Protein AF-A0ABD1XQ92-F1 (afdb_monomer_lite)

Foldseek 3Di:
DDPPDPPVVVVVVVVVVVVVVVVVVVVPPPPDDPDPVCPCVPVNVCPVVVVVVVLVVVCVVPVCSVVVVVVQQVVCCVPPHRPSQQVDQADPVGHGPVCVDDRDDDPDDD

Radius of gyration: 27.32 Å; chains: 1; bounding box: 78×40×50 Å

pLDDT: mean 81.76, std 16.27, range [34.78, 98.44]

InterPro domains:
  IPR000823 Plant peroxidase [PR00461] (44-63)
  IPR000823 Plant peroxidase [PR00461] (68-88)
  IPR000823 Plant peroxidase [PTHR31235] (22-101)
  IPR002016 Haem peroxidase [PF00141] (51-99)
  IPR002016 Haem peroxidase [PS50873] (38-100)
  IPR010255 Haem peroxidase superfamily [SSF48113] (37-100)

Structure (mmCIF, N/CA/C/O backbone):
data_AF-A0ABD1XQ92-F1
#
_entry.id   AF-A0ABD1XQ92-F1
#
loop_
_atom_site.group_PDB
_atom_site.id
_atom_site.type_symbol
_atom_site.label_atom_id
_atom_site.label_alt_id
_atom_site.label_comp_id
_atom_site.label_asym_id
_atom_site.label_entity_id
_atom_site.label_seq_id
_atom_site.pdbx_PDB_ins_code
_atom_site.Cartn_x
_atom_site.Cartn_y
_atom_site.Cartn_z
_atom_site.occupancy
_atom_site.B_iso_or_equiv
_atom_site.auth_seq_id
_atom_site.auth_comp_id
_atom_site.auth_asym_id
_atom_site.auth_atom_id
_atom_site.pdbx_PDB_model_num
ATOM 1 N N . MET A 1 1 ? 54.064 -23.856 14.413 1.00 36.94 1 MET A N 1
ATOM 2 C CA . MET A 1 1 ? 54.824 -22.588 14.359 1.00 36.94 1 MET A CA 1
ATOM 3 C C . MET A 1 1 ? 53.997 -21.518 15.055 1.00 36.94 1 MET A C 1
ATOM 5 O O . MET A 1 1 ? 53.014 -21.066 14.488 1.00 36.94 1 MET A O 1
ATOM 9 N N . ALA A 1 2 ? 54.319 -21.190 16.307 1.00 49.50 2 ALA A N 1
ATOM 10 C CA . ALA A 1 2 ? 53.710 -20.057 16.999 1.00 49.50 2 ALA A CA 1
ATOM 11 C C . ALA A 1 2 ? 54.494 -18.801 16.597 1.00 49.50 2 ALA A C 1
ATOM 13 O O . ALA A 1 2 ? 55.696 -18.725 16.845 1.00 49.50 2 ALA A O 1
ATOM 14 N N . LEU A 1 3 ? 53.849 -17.849 15.922 1.00 55.75 3 LEU A N 1
ATOM 15 C CA . LEU A 1 3 ? 54.443 -16.540 15.654 1.00 55.75 3 LEU A CA 1
ATOM 16 C C . LEU A 1 3 ? 54.512 -15.775 16.980 1.00 55.75 3 LEU A C 1
ATOM 18 O O . LEU A 1 3 ? 53.556 -15.118 17.387 1.00 55.75 3 LEU A O 1
ATOM 22 N N . SER A 1 4 ? 55.642 -15.899 17.675 1.00 61.34 4 SER A N 1
ATOM 23 C CA . SER A 1 4 ? 55.985 -15.107 18.857 1.00 61.34 4 SER A CA 1
ATOM 24 C C . SER A 1 4 ? 56.218 -13.654 18.440 1.00 61.34 4 SER A C 1
ATOM 26 O O . SER A 1 4 ? 57.351 -13.216 18.255 1.00 61.34 4 SER A O 1
ATOM 28 N N . LEU A 1 5 ? 55.138 -12.905 18.229 1.00 59.22 5 LEU A N 1
ATOM 29 C CA . LEU A 1 5 ? 55.213 -11.479 17.931 1.00 59.22 5 LEU A CA 1
ATOM 30 C C . LEU A 1 5 ? 55.734 -10.728 19.170 1.00 59.22 5 LEU A C 1
ATOM 32 O O . LEU A 1 5 ? 55.262 -10.980 20.284 1.00 59.22 5 LEU A O 1
ATOM 36 N N . PRO A 1 6 ? 56.703 -9.805 19.019 1.00 68.75 6 PRO A N 1
ATOM 37 C CA . PRO A 1 6 ? 57.229 -9.054 20.149 1.00 68.75 6 PRO A CA 1
ATOM 38 C C . PRO A 1 6 ? 56.103 -8.236 20.792 1.00 68.75 6 PRO A C 1
ATOM 40 O O . PRO A 1 6 ? 55.235 -7.695 20.104 1.00 68.75 6 PRO A O 1
ATOM 43 N N . ARG A 1 7 ? 56.125 -8.112 22.128 1.00 66.56 7 ARG A N 1
ATOM 44 C CA . ARG A 1 7 ? 55.097 -7.403 22.924 1.00 66.56 7 ARG A CA 1
ATOM 45 C C . ARG A 1 7 ? 54.774 -5.991 22.396 1.00 66.56 7 ARG A C 1
ATOM 47 O O . ARG A 1 7 ? 53.662 -5.514 22.597 1.00 66.56 7 ARG A O 1
ATOM 54 N N . GLY A 1 8 ? 55.717 -5.337 21.708 1.00 66.50 8 GLY A N 1
ATOM 55 C CA . GLY A 1 8 ? 55.515 -4.051 21.030 1.00 66.50 8 GLY A CA 1
ATOM 56 C C . GLY A 1 8 ? 54.595 -4.125 19.805 1.00 66.50 8 GLY A C 1
ATOM 57 O O . GLY A 1 8 ? 53.692 -3.305 19.684 1.00 66.50 8 GLY A O 1
ATOM 58 N N . THR A 1 9 ? 54.752 -5.140 18.951 1.00 67.38 9 THR A N 1
ATOM 59 C CA . THR A 1 9 ? 53.915 -5.348 17.755 1.00 67.38 9 THR A CA 1
ATOM 60 C C . THR A 1 9 ? 52.481 -5.725 18.120 1.00 67.38 9 THR A C 1
ATOM 62 O O . THR A 1 9 ? 51.540 -5.289 17.469 1.00 67.38 9 THR A O 1
ATOM 65 N N . VAL A 1 10 ? 52.281 -6.471 19.211 1.00 71.81 10 VAL A N 1
ATOM 66 C CA . VAL A 1 10 ? 50.930 -6.787 19.711 1.00 71.81 10 VAL A CA 1
ATOM 67 C C . VAL A 1 10 ? 50.194 -5.515 20.152 1.00 71.81 10 VAL A C 1
ATOM 69 O O . VAL A 1 10 ? 49.011 -5.351 19.864 1.00 71.81 10 VAL A O 1
ATOM 72 N N . ARG A 1 11 ? 50.897 -4.577 20.805 1.00 76.50 11 ARG A N 1
ATOM 73 C CA . ARG A 1 11 ? 50.316 -3.291 21.224 1.00 76.50 11 ARG A CA 1
ATOM 74 C C . ARG A 1 11 ? 49.954 -2.425 20.021 1.00 76.50 11 ARG A C 1
ATOM 76 O O . ARG A 1 11 ? 48.842 -1.910 19.983 1.00 76.50 11 ARG A O 1
ATOM 83 N N . THR A 1 12 ? 50.842 -2.290 19.037 1.00 77.38 12 THR A N 1
ATOM 84 C CA . THR A 1 12 ? 50.579 -1.457 17.851 1.00 77.38 12 THR A CA 1
ATOM 85 C C . THR A 1 12 ? 49.434 -2.003 17.001 1.00 77.38 12 THR A C 1
ATOM 87 O O . THR A 1 12 ? 48.565 -1.232 16.602 1.00 77.38 12 THR A O 1
ATOM 90 N N . VAL A 1 13 ? 49.371 -3.322 16.792 1.00 83.56 13 VAL A N 1
ATOM 91 C CA . VAL A 1 13 ? 48.268 -3.972 16.063 1.00 83.56 13 VAL A CA 1
ATOM 92 C C . VAL A 1 13 ? 46.938 -3.792 16.800 1.00 83.56 13 VAL A C 1
ATOM 94 O O . VAL A 1 13 ? 45.921 -3.516 16.169 1.00 83.56 13 VAL A O 1
ATOM 97 N N . SER A 1 14 ? 46.943 -3.875 18.133 1.00 86.44 14 SER A N 1
ATOM 98 C CA . SER A 1 14 ? 45.738 -3.672 18.944 1.00 86.44 14 SER A CA 1
ATOM 99 C C . SER A 1 14 ? 45.212 -2.231 18.854 1.00 86.44 14 SER A C 1
ATOM 101 O O . SER A 1 14 ? 44.031 -2.023 18.590 1.00 86.44 14 SER A O 1
ATOM 103 N N . PHE A 1 15 ? 46.087 -1.221 18.963 1.00 87.12 15 PHE A N 1
ATOM 104 C CA . PHE A 1 15 ? 45.697 0.187 18.788 1.00 87.12 15 PHE A CA 1
ATOM 105 C C . PHE A 1 15 ? 45.200 0.491 17.370 1.00 87.12 15 PHE A C 1
ATOM 107 O O . PHE A 1 15 ? 44.184 1.165 17.217 1.00 87.12 15 PHE A O 1
ATOM 114 N N . ALA A 1 16 ? 45.878 -0.020 16.338 1.00 89.75 16 ALA A N 1
ATOM 115 C CA . ALA A 1 16 ? 45.461 0.163 14.948 1.00 89.75 16 ALA A CA 1
ATOM 116 C C . ALA A 1 16 ? 44.086 -0.470 14.677 1.00 89.75 16 ALA A C 1
ATOM 118 O O . ALA A 1 16 ? 43.242 0.147 14.031 1.00 89.75 16 ALA A O 1
ATOM 119 N N . SER A 1 17 ? 43.837 -1.660 15.234 1.00 88.00 17 SER A N 1
ATOM 120 C CA . SER A 1 17 ? 42.535 -2.328 15.171 1.00 88.00 17 SER A CA 1
ATOM 121 C C . SER A 1 17 ? 41.441 -1.497 15.851 1.00 88.00 17 SER A C 1
ATOM 123 O O . SER A 1 17 ? 40.420 -1.201 15.235 1.00 88.00 17 SER A O 1
ATOM 125 N N . LEU A 1 18 ? 41.678 -1.021 17.080 1.00 89.19 18 LEU A N 1
ATOM 126 C CA . LEU A 1 18 ?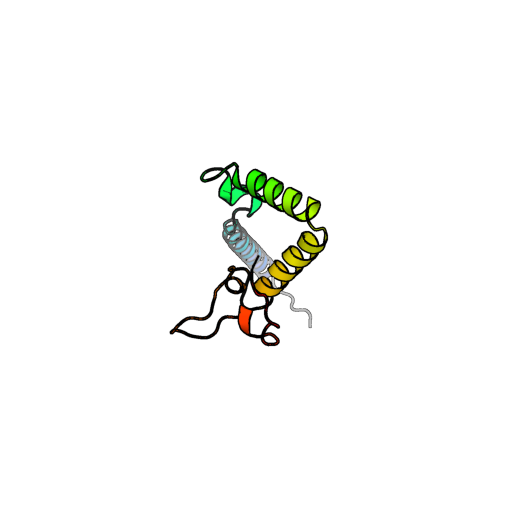 40.717 -0.187 17.812 1.00 89.19 18 LEU A CA 1
ATOM 127 C C . LEU A 1 18 ? 40.399 1.129 17.085 1.00 89.19 18 LEU A C 1
ATOM 129 O O . LEU A 1 18 ? 39.238 1.532 17.032 1.00 89.19 18 LEU A O 1
ATOM 133 N N . LEU A 1 19 ? 41.402 1.779 16.486 1.00 89.44 19 LEU A N 1
ATOM 134 C CA . LEU A 1 19 ? 41.208 2.991 15.682 1.00 89.44 19 LEU A CA 1
ATOM 135 C C . LEU A 1 19 ? 40.383 2.717 14.420 1.00 89.44 19 LEU A C 1
ATOM 137 O O . LEU A 1 19 ? 39.488 3.492 14.091 1.00 89.44 19 LEU A O 1
ATOM 141 N N . PHE A 1 20 ? 40.643 1.603 13.736 1.00 87.19 20 PHE A N 1
ATOM 142 C CA . PHE A 1 20 ? 39.888 1.200 12.552 1.00 87.19 20 PHE A CA 1
ATOM 143 C C . PHE A 1 20 ? 38.418 0.897 12.887 1.00 87.19 20 PHE A C 1
ATOM 145 O O . PHE A 1 20 ? 37.518 1.391 12.211 1.00 87.19 20 PHE A O 1
ATOM 152 N N . LEU A 1 21 ? 38.161 0.175 13.985 1.00 86.00 21 LEU A N 1
ATOM 153 C CA . LEU A 1 21 ? 36.808 -0.063 14.500 1.00 86.00 21 LEU A CA 1
ATOM 154 C C . LEU A 1 21 ? 36.082 1.243 14.869 1.00 86.00 21 LEU A C 1
ATOM 156 O O . LEU A 1 21 ? 34.901 1.391 14.555 1.00 86.00 21 LEU A O 1
ATOM 160 N N . ALA A 1 22 ? 36.776 2.208 15.481 1.00 86.19 22 ALA A N 1
ATOM 161 C CA . ALA A 1 22 ? 36.200 3.510 15.821 1.00 86.19 22 ALA A CA 1
ATOM 162 C C . ALA A 1 22 ? 35.832 4.339 14.575 1.00 86.19 22 ALA A C 1
ATOM 164 O O . ALA A 1 22 ? 34.763 4.951 14.535 1.00 86.19 22 ALA A O 1
ATOM 165 N N . LEU A 1 23 ? 36.677 4.319 13.537 1.00 83.75 23 LEU A N 1
ATOM 166 C CA . LEU A 1 23 ? 36.399 4.979 12.256 1.00 83.75 23 LEU A CA 1
ATOM 167 C C . LEU A 1 23 ? 35.183 4.364 11.557 1.00 83.75 23 LEU A C 1
ATOM 169 O O . LEU A 1 23 ? 34.298 5.091 11.108 1.00 83.75 23 LEU A O 1
ATOM 173 N N . ILE A 1 24 ? 35.100 3.032 11.523 1.00 81.12 24 ILE A N 1
ATOM 174 C CA . ILE A 1 24 ? 33.953 2.310 10.966 1.00 81.12 24 ILE A CA 1
ATOM 175 C C . ILE A 1 24 ? 32.673 2.672 11.729 1.00 81.12 24 ILE A C 1
ATOM 177 O O . ILE A 1 24 ? 31.671 3.021 11.105 1.00 81.12 24 ILE A O 1
ATOM 181 N N . ALA A 1 25 ? 32.688 2.656 13.063 1.00 78.38 25 ALA A N 1
ATOM 182 C CA . ALA A 1 25 ? 31.515 3.002 13.868 1.00 78.38 25 ALA A CA 1
ATOM 183 C C . ALA A 1 25 ? 31.027 4.447 13.634 1.00 78.38 25 ALA A C 1
ATOM 185 O O . ALA A 1 25 ? 29.820 4.690 13.598 1.00 78.38 25 ALA A O 1
ATOM 186 N N . GLY A 1 26 ? 31.942 5.397 13.405 1.00 71.88 26 GLY A N 1
ATOM 187 C CA . GLY A 1 26 ? 31.604 6.794 13.109 1.00 71.88 26 GLY A CA 1
ATOM 188 C C . GLY A 1 26 ? 30.871 7.003 11.775 1.00 71.88 26 GLY A C 1
ATOM 189 O O . GLY A 1 26 ? 30.060 7.924 11.661 1.00 71.88 26 GLY A O 1
ATOM 190 N N . VAL A 1 27 ? 31.104 6.137 10.783 1.00 67.88 27 VAL A N 1
ATOM 191 C CA . VAL A 1 27 ? 30.480 6.226 9.448 1.00 67.88 27 VAL A CA 1
ATOM 192 C C . VAL A 1 27 ? 29.069 5.617 9.423 1.00 67.88 27 VAL A C 1
ATOM 194 O O . VAL A 1 27 ? 28.200 6.103 8.700 1.00 67.88 27 VAL A O 1
ATOM 197 N N . HIS A 1 28 ? 28.785 4.613 10.259 1.00 63.38 28 HIS A N 1
ATOM 198 C CA . HIS A 1 28 ? 27.492 3.910 10.262 1.00 63.38 28 HIS A CA 1
ATOM 199 C C . HIS A 1 28 ? 26.324 4.709 10.877 1.00 63.38 28 HIS A C 1
ATOM 201 O O . HIS A 1 28 ? 25.166 4.334 10.710 1.00 63.38 28 HIS A O 1
ATOM 207 N N . GLY A 1 29 ? 26.583 5.831 11.556 1.00 57.25 29 GLY A N 1
ATOM 208 C CA . GLY A 1 29 ? 25.559 6.589 12.290 1.00 57.25 29 GLY A CA 1
ATOM 209 C C . GLY A 1 29 ? 24.641 7.497 11.455 1.00 57.25 29 GLY A C 1
ATOM 210 O O . GLY A 1 29 ? 23.875 8.260 12.043 1.00 57.25 29 GLY A O 1
ATOM 211 N N . ARG A 1 30 ? 24.733 7.494 10.115 1.00 60.47 30 ARG A N 1
ATOM 212 C CA . ARG A 1 30 ? 24.062 8.501 9.259 1.00 60.47 30 ARG A CA 1
ATOM 213 C C . ARG A 1 30 ? 23.017 7.962 8.279 1.00 60.47 30 ARG A C 1
ATOM 215 O O . ARG A 1 30 ? 22.242 8.758 7.760 1.00 60.47 30 ARG A O 1
ATOM 222 N N . TYR A 1 31 ? 22.909 6.649 8.080 1.00 58.53 31 TYR A N 1
ATOM 223 C CA . TYR A 1 31 ? 21.858 6.063 7.238 1.00 58.53 31 TYR A CA 1
ATOM 224 C C . TYR A 1 31 ? 20.587 5.806 8.045 1.00 58.53 31 TYR A C 1
ATOM 226 O O . TYR A 1 31 ? 20.210 4.669 8.318 1.00 58.53 31 TYR A O 1
ATOM 234 N N . ARG A 1 32 ? 19.918 6.885 8.454 1.00 58.97 32 ARG A N 1
ATOM 235 C CA . ARG A 1 32 ? 18.570 6.798 9.014 1.00 58.97 32 ARG A CA 1
ATOM 236 C C . ARG A 1 32 ? 17.589 7.174 7.915 1.00 58.97 32 ARG A C 1
ATOM 238 O O . ARG A 1 32 ? 17.270 8.347 7.751 1.00 58.97 32 ARG A O 1
ATOM 245 N N . HIS A 1 33 ? 17.128 6.182 7.155 1.00 60.16 33 HIS A N 1
ATOM 246 C CA . HIS A 1 33 ? 15.914 6.370 6.367 1.00 60.16 33 HIS A CA 1
ATOM 247 C C . HIS A 1 33 ? 14.807 6.763 7.351 1.00 60.16 33 HIS A C 1
ATOM 249 O O . HIS A 1 33 ? 14.667 6.094 8.386 1.00 60.16 33 HIS A O 1
ATOM 255 N N . PRO A 1 34 ? 14.067 7.858 7.106 1.00 61.44 34 PRO A N 1
ATOM 256 C CA . PRO A 1 34 ? 12.886 8.148 7.895 1.00 61.44 34 PRO A CA 1
ATOM 257 C C . PRO A 1 34 ? 12.018 6.887 7.885 1.00 61.44 34 PRO A C 1
ATOM 259 O O . PRO A 1 34 ? 11.780 6.338 6.806 1.00 61.44 34 PRO A O 1
ATOM 262 N N . PRO A 1 35 ? 11.580 6.370 9.043 1.00 63.53 35 PRO A N 1
ATOM 263 C CA . PRO A 1 35 ? 10.598 5.302 9.029 1.00 63.53 35 PRO A CA 1
ATOM 264 C C . PRO A 1 35 ? 9.392 5.806 8.226 1.00 63.53 35 PRO A C 1
ATOM 266 O O . PRO A 1 35 ? 8.869 6.878 8.528 1.00 63.53 35 PRO A O 1
ATOM 269 N N . MET A 1 36 ? 8.969 5.054 7.201 1.00 65.88 36 MET A N 1
ATOM 270 C CA . MET A 1 36 ? 7.842 5.397 6.307 1.00 65.88 36 MET A CA 1
ATOM 271 C C . MET A 1 36 ? 6.599 5.880 7.078 1.00 65.88 36 MET A C 1
ATOM 273 O O . MET A 1 36 ? 5.858 6.741 6.616 1.00 65.88 36 MET A O 1
ATOM 277 N N . VAL A 1 37 ? 6.430 5.391 8.310 1.00 70.06 37 VAL A N 1
ATOM 278 C CA . VAL A 1 37 ? 5.375 5.763 9.263 1.00 70.06 37 VAL A CA 1
ATOM 279 C C . VAL A 1 37 ? 5.281 7.275 9.518 1.00 70.06 37 VAL A C 1
ATOM 281 O O . VAL A 1 37 ? 4.190 7.770 9.790 1.00 70.06 37 VAL A O 1
ATOM 284 N N . SER A 1 38 ? 6.387 8.023 9.433 1.00 80.69 38 SER A N 1
ATOM 285 C CA . SER A 1 38 ? 6.398 9.467 9.698 1.00 80.69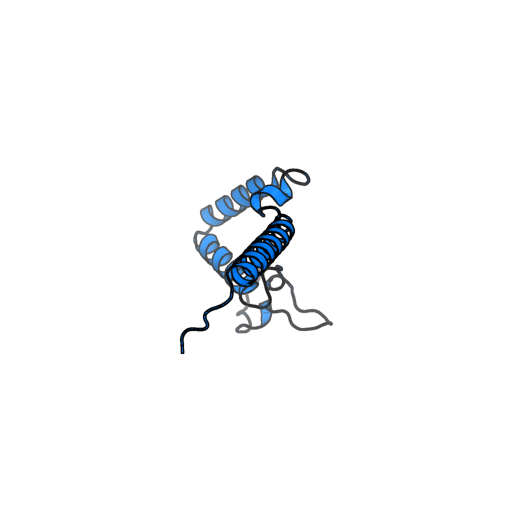 38 SER A CA 1
ATOM 286 C C . SER A 1 38 ? 6.469 10.352 8.453 1.00 80.69 38 SER A C 1
ATOM 288 O O . SER A 1 38 ? 6.487 11.571 8.617 1.00 80.69 38 SER A O 1
ATOM 290 N N . PHE A 1 39 ? 6.519 9.784 7.242 1.00 87.06 39 PHE A N 1
ATOM 291 C CA . PHE A 1 39 ? 6.738 10.553 6.007 1.00 87.06 39 PHE A CA 1
ATOM 292 C C . PHE A 1 39 ? 5.703 11.676 5.854 1.00 87.06 39 PHE A C 1
ATOM 294 O O . PHE A 1 39 ? 6.060 12.846 5.843 1.00 87.06 39 PHE A O 1
ATOM 301 N N . TYR A 1 40 ? 4.414 11.339 5.926 1.00 91.25 40 TYR A N 1
ATOM 302 C CA . TYR A 1 40 ? 3.325 12.302 5.742 1.00 91.25 40 TYR A CA 1
ATOM 303 C C . TYR A 1 40 ? 2.978 13.150 6.976 1.00 91.25 40 TYR A C 1
ATOM 305 O O . TYR A 1 40 ? 2.006 13.897 6.952 1.00 91.25 40 TYR A O 1
ATOM 313 N N . THR A 1 41 ? 3.738 13.079 8.073 1.00 90.12 41 THR A N 1
ATOM 314 C CA . THR A 1 41 ? 3.352 13.764 9.328 1.00 90.12 41 THR A CA 1
ATOM 315 C C . THR A 1 41 ? 3.307 15.286 9.228 1.00 90.12 41 THR A C 1
ATOM 317 O O . THR A 1 41 ? 2.620 15.914 10.031 1.00 90.12 41 THR A O 1
ATOM 320 N N . ARG A 1 42 ? 4.023 15.884 8.266 1.00 91.56 42 ARG A N 1
ATOM 321 C CA . ARG A 1 42 ? 4.045 17.338 8.059 1.00 91.56 42 ARG A CA 1
ATOM 322 C C . ARG A 1 42 ? 3.240 17.787 6.848 1.00 91.56 42 ARG A C 1
ATOM 324 O O . ARG A 1 42 ? 2.498 18.753 6.977 1.00 91.56 42 ARG A O 1
ATOM 331 N N . GLU A 1 43 ? 3.378 17.125 5.698 1.00 91.94 43 GLU A N 1
ATOM 332 C CA . GLU A 1 43 ? 2.675 17.569 4.486 1.00 91.94 43 GLU A CA 1
ATOM 333 C C . GLU A 1 43 ? 1.202 17.145 4.466 1.00 91.94 43 GLU A C 1
ATOM 335 O O . GLU A 1 43 ? 0.355 17.912 4.017 1.00 91.94 43 GLU A O 1
ATOM 340 N N . CYS A 1 44 ? 0.881 15.937 4.947 1.00 94.06 44 CYS A N 1
ATOM 341 C CA . CYS A 1 44 ? -0.478 15.395 4.914 1.00 94.06 44 CYS A CA 1
ATOM 342 C C . CYS A 1 44 ? -0.759 14.501 6.140 1.00 94.06 44 CYS A C 1
ATOM 344 O O . CYS A 1 44 ? -0.812 13.272 6.027 1.00 94.06 44 CYS A O 1
ATOM 346 N N . PRO A 1 45 ? -0.946 15.090 7.336 1.00 93.81 45 PRO A N 1
ATOM 347 C CA . PRO A 1 45 ? -1.063 14.329 8.584 1.00 93.81 45 PRO A CA 1
ATOM 348 C C . PRO A 1 45 ? -2.275 13.384 8.611 1.00 93.81 45 PRO A C 1
ATOM 350 O O . PRO A 1 45 ? -2.257 12.369 9.308 1.00 93.81 45 PRO A O 1
ATOM 353 N N . GLU A 1 46 ? -3.311 13.685 7.825 1.00 95.00 46 GLU A N 1
ATOM 354 C CA . GLU A 1 46 ? -4.528 12.879 7.727 1.00 95.00 46 GLU A CA 1
ATOM 355 C C . GLU A 1 46 ? -4.432 11.729 6.715 1.00 95.00 46 GLU A C 1
ATOM 357 O O . GLU A 1 46 ? -5.310 10.867 6.717 1.00 95.00 46 GLU A O 1
ATOM 362 N N . ALA A 1 47 ? -3.368 11.648 5.900 1.00 94.25 47 ALA A N 1
ATOM 363 C CA . ALA A 1 47 ? -3.237 10.659 4.823 1.00 94.25 47 ALA A CA 1
ATOM 364 C C . ALA A 1 47 ? -3.530 9.227 5.296 1.00 94.25 47 ALA A C 1
ATOM 366 O O . ALA A 1 47 ? -4.347 8.518 4.711 1.00 94.25 47 ALA A O 1
ATOM 367 N N . ARG A 1 48 ? -2.926 8.816 6.419 1.00 91.44 48 ARG A N 1
ATOM 368 C CA . ARG A 1 48 ? -3.146 7.485 7.004 1.00 91.44 48 ARG A CA 1
ATOM 369 C C . ARG A 1 48 ? -4.608 7.261 7.404 1.00 91.44 48 ARG A C 1
ATOM 371 O O . ARG A 1 48 ? -5.125 6.169 7.200 1.00 91.44 48 ARG A O 1
ATOM 378 N N . GLY A 1 49 ? -5.256 8.269 7.988 1.00 95.50 49 GLY A N 1
ATOM 379 C CA . GLY A 1 49 ? -6.651 8.182 8.424 1.00 95.50 49 GLY A CA 1
ATOM 380 C C . GLY A 1 49 ? -7.619 8.087 7.246 1.00 95.50 49 GLY A C 1
ATOM 381 O O . GLY A 1 49 ? -8.521 7.253 7.265 1.00 95.50 49 GLY A O 1
ATOM 382 N N . ILE A 1 50 ? -7.382 8.883 6.201 1.00 96.69 50 ILE A N 1
ATOM 383 C CA . ILE A 1 50 ? -8.172 8.881 4.963 1.00 96.69 50 ILE A CA 1
ATOM 384 C C . ILE A 1 50 ? -8.041 7.535 4.241 1.00 96.69 50 ILE A C 1
ATOM 386 O O . ILE A 1 50 ? -9.046 6.914 3.905 1.00 96.69 50 ILE A O 1
ATOM 390 N N . VAL A 1 51 ? -6.817 7.032 4.049 1.00 96.38 51 VAL A N 1
ATOM 391 C CA . VAL A 1 51 ? -6.606 5.721 3.411 1.00 96.38 51 VAL A CA 1
ATOM 392 C C . VAL A 1 51 ? -7.282 4.615 4.223 1.00 96.38 51 VAL A C 1
ATOM 394 O O . VAL A 1 51 ? -7.986 3.780 3.661 1.00 96.38 51 VAL A O 1
ATOM 397 N N . GLN A 1 52 ? -7.139 4.632 5.552 1.00 96.62 52 GLN A N 1
ATOM 398 C CA . GLN A 1 52 ? -7.750 3.625 6.419 1.00 96.62 52 GLN A CA 1
ATOM 399 C C . GLN A 1 52 ? -9.285 3.639 6.349 1.00 96.62 52 GLN A C 1
ATOM 401 O O . GLN A 1 52 ? -9.896 2.570 6.333 1.00 96.62 52 GLN A O 1
ATOM 406 N N . SER A 1 53 ? -9.918 4.815 6.297 1.00 98.38 53 SER A N 1
ATOM 407 C CA . SER A 1 53 ? -11.380 4.918 6.222 1.00 98.38 53 SER A CA 1
ATOM 408 C C . SER A 1 53 ? -11.924 4.425 4.879 1.00 98.38 53 SER A C 1
ATOM 410 O O . SER A 1 53 ? -12.919 3.695 4.854 1.00 98.38 53 SER A O 1
ATOM 412 N N . ILE A 1 54 ? -11.242 4.746 3.775 1.00 98.25 54 ILE A N 1
ATOM 413 C CA . ILE A 1 54 ? -11.608 4.286 2.431 1.00 98.25 54 ILE A CA 1
ATOM 414 C C . ILE A 1 54 ? -11.449 2.770 2.324 1.00 98.25 54 ILE A C 1
ATOM 416 O O . ILE A 1 54 ? -12.386 2.096 1.903 1.00 98.25 54 ILE A O 1
ATOM 420 N N . VAL A 1 55 ? -10.306 2.224 2.755 1.00 97.88 55 VAL A N 1
ATOM 421 C CA . VAL A 1 55 ? -10.047 0.776 2.715 1.00 97.88 55 VAL A CA 1
ATOM 422 C C . VAL A 1 55 ? -11.063 0.021 3.569 1.00 97.88 55 VAL A C 1
ATOM 424 O O . VAL A 1 55 ? -11.635 -0.959 3.102 1.00 97.88 55 VAL A O 1
ATOM 427 N N . LYS A 1 56 ? -11.370 0.501 4.783 1.00 98.38 56 LYS A N 1
ATOM 428 C CA . LYS A 1 56 ? -12.405 -0.109 5.632 1.00 98.38 56 LYS A CA 1
ATOM 429 C C . LYS A 1 56 ? -13.765 -0.117 4.938 1.00 98.38 56 LYS A C 1
ATOM 431 O O . LYS A 1 56 ? -14.408 -1.157 4.884 1.00 98.38 56 LYS A O 1
ATOM 436 N N . SER A 1 57 ? -14.164 1.016 4.364 1.00 98.44 57 SER A N 1
ATOM 437 C CA . SER A 1 57 ? -15.441 1.138 3.650 1.00 98.44 57 SER A CA 1
ATOM 438 C C . SER A 1 57 ? -15.498 0.239 2.410 1.00 98.44 57 SER A C 1
ATOM 440 O O . SER A 1 57 ? -16.561 -0.269 2.072 1.00 98.44 57 SER A O 1
ATOM 442 N N . ALA A 1 58 ? -14.375 0.041 1.713 1.00 98.00 58 ALA A N 1
ATOM 443 C CA . ALA A 1 58 ? -14.292 -0.877 0.579 1.00 98.00 58 ALA A CA 1
ATOM 444 C C . ALA A 1 58 ? -14.466 -2.334 1.026 1.00 98.00 58 ALA A C 1
ATOM 446 O O . ALA A 1 58 ? -15.291 -3.035 0.457 1.00 98.00 58 ALA A O 1
ATOM 447 N N . ILE A 1 59 ? -13.776 -2.743 2.095 1.00 98.12 59 ILE A N 1
ATOM 448 C CA . ILE A 1 59 ? -13.875 -4.094 2.669 1.00 98.12 59 ILE A CA 1
ATOM 449 C C . ILE A 1 59 ? -15.282 -4.377 3.216 1.00 98.12 59 ILE A C 1
ATOM 451 O O . ILE A 1 59 ? -15.783 -5.488 3.088 1.00 98.12 59 ILE A O 1
ATOM 455 N N . GLU A 1 60 ? -15.939 -3.381 3.816 1.00 98.38 60 GLU A N 1
ATOM 456 C CA . GLU A 1 60 ? -17.323 -3.511 4.294 1.00 98.38 60 GLU A CA 1
ATOM 457 C C . GLU A 1 60 ? -18.327 -3.703 3.148 1.00 98.38 60 GLU A C 1
ATOM 459 O O . GLU A 1 60 ? -19.339 -4.376 3.336 1.00 98.38 60 GLU A O 1
ATOM 464 N N . ARG A 1 61 ? -18.057 -3.126 1.969 1.00 98.31 61 ARG A N 1
ATOM 465 C CA . ARG A 1 61 ? -18.881 -3.317 0.765 1.00 98.31 61 ARG A CA 1
ATOM 466 C C . ARG A 1 61 ? -18.590 -4.640 0.064 1.00 98.31 61 ARG A C 1
ATOM 468 O O . ARG A 1 61 ? -19.521 -5.273 -0.420 1.00 98.31 61 ARG A O 1
ATOM 475 N N . ASP A 1 62 ? -17.321 -5.023 -0.000 1.00 97.88 62 ASP A N 1
ATOM 476 C CA . ASP A 1 62 ? -16.848 -6.244 -0.638 1.00 97.88 62 ASP A CA 1
ATOM 477 C C . ASP A 1 62 ? -15.602 -6.768 0.088 1.00 97.88 62 ASP A C 1
ATOM 479 O O . ASP A 1 62 ? -14.526 -6.161 0.032 1.00 97.88 62 ASP A O 1
ATOM 483 N N . ILE A 1 63 ? -15.747 -7.920 0.745 1.00 97.06 63 ILE A N 1
ATOM 484 C CA . ILE A 1 63 ? -14.686 -8.560 1.528 1.00 97.06 63 ILE A CA 1
ATOM 485 C C . ILE A 1 63 ? -13.472 -8.937 0.666 1.00 97.06 63 ILE A C 1
ATOM 487 O O . ILE A 1 63 ? -12.340 -8.900 1.161 1.00 97.06 63 ILE A O 1
ATOM 491 N N . ASP A 1 64 ? -13.677 -9.209 -0.628 1.00 97.06 64 ASP A N 1
ATOM 492 C CA . ASP A 1 64 ? -12.609 -9.573 -1.561 1.00 97.06 64 ASP A CA 1
ATOM 493 C C . ASP A 1 64 ? -11.663 -8.394 -1.831 1.00 97.06 64 ASP A C 1
ATOM 495 O O . ASP A 1 64 ? -10.499 -8.600 -2.184 1.00 97.06 64 ASP A O 1
ATOM 499 N N . SER A 1 65 ? -12.093 -7.158 -1.544 1.00 97.19 65 SER A N 1
ATOM 500 C CA . SER A 1 65 ? -11.248 -5.958 -1.610 1.00 97.19 65 SER A CA 1
ATOM 501 C C . SER A 1 65 ? -9.984 -6.080 -0.754 1.00 97.19 65 SER A C 1
ATOM 503 O O . SER A 1 65 ? -8.934 -5.559 -1.130 1.00 97.19 65 SER A O 1
ATOM 505 N N . ALA A 1 66 ? -10.050 -6.775 0.390 1.00 96.69 66 ALA A N 1
ATOM 506 C CA . ALA A 1 66 ? -8.882 -6.982 1.247 1.00 96.69 66 ALA A CA 1
ATOM 507 C C . ALA A 1 66 ? -7.826 -7.854 0.550 1.00 96.69 66 ALA A C 1
ATOM 509 O O . ALA A 1 66 ? -6.643 -7.508 0.525 1.00 96.69 66 ALA A O 1
ATOM 510 N N . ALA A 1 67 ? -8.265 -8.967 -0.045 1.00 97.25 67 ALA A N 1
ATOM 511 C CA . ALA A 1 67 ? -7.398 -9.876 -0.784 1.00 97.25 67 ALA A CA 1
ATOM 512 C C . ALA A 1 67 ? -6.874 -9.224 -2.071 1.00 97.25 67 ALA A C 1
ATOM 514 O O . ALA A 1 67 ? -5.692 -9.348 -2.385 1.00 97.25 67 ALA A O 1
ATOM 515 N N . ALA A 1 68 ? -7.724 -8.481 -2.784 1.00 95.94 68 ALA A N 1
ATOM 516 C CA . ALA A 1 68 ? -7.343 -7.744 -3.981 1.00 95.94 68 ALA A CA 1
ATOM 517 C C . ALA A 1 68 ? -6.254 -6.703 -3.684 1.00 95.94 68 ALA A C 1
ATOM 519 O O . ALA A 1 68 ? -5.235 -6.682 -4.369 1.00 95.94 68 ALA A O 1
ATOM 520 N N . LEU A 1 69 ? -6.417 -5.891 -2.630 1.00 96.25 69 LEU A N 1
ATOM 521 C CA . LEU A 1 69 ? -5.431 -4.876 -2.247 1.00 96.25 69 LEU A CA 1
ATOM 522 C C . LEU A 1 69 ? -4.102 -5.499 -1.794 1.00 96.25 69 LEU A C 1
ATOM 524 O O . LEU A 1 69 ? -3.034 -4.984 -2.126 1.00 96.25 69 LEU A O 1
ATOM 528 N N . TRP A 1 70 ? -4.157 -6.624 -1.074 1.00 96.19 70 TRP A N 1
ATOM 529 C CA . TRP A 1 70 ? -2.962 -7.379 -0.691 1.00 96.19 70 TRP A CA 1
ATOM 530 C C . TRP A 1 70 ? -2.206 -7.906 -1.913 1.00 96.19 70 TRP A C 1
ATOM 532 O O . TRP A 1 70 ? -1.000 -7.692 -2.035 1.00 96.19 70 TRP A O 1
ATOM 542 N N . ASN A 1 71 ? -2.913 -8.573 -2.828 1.00 94.75 71 ASN A N 1
ATOM 543 C CA . ASN A 1 71 ? -2.312 -9.130 -4.037 1.00 94.75 71 ASN A CA 1
ATOM 544 C C . ASN A 1 71 ? -1.765 -8.030 -4.947 1.00 94.75 71 ASN A C 1
ATOM 546 O O . ASN A 1 71 ? -0.672 -8.182 -5.476 1.00 94.75 71 ASN A O 1
ATOM 550 N N . LEU A 1 72 ? -2.469 -6.904 -5.077 1.00 94.19 72 LEU A N 1
ATOM 551 C CA . LEU A 1 72 ? -1.996 -5.745 -5.828 1.00 94.19 72 LEU A CA 1
ATOM 552 C C . LEU A 1 72 ? -0.656 -5.233 -5.282 1.00 94.19 72 LEU A C 1
ATOM 554 O O . LEU A 1 72 ? 0.292 -5.081 -6.046 1.00 94.19 72 LEU A O 1
ATOM 558 N N . HIS A 1 73 ? -0.556 -5.022 -3.965 1.00 94.81 73 HIS A N 1
ATOM 559 C CA . HIS A 1 73 ? 0.690 -4.574 -3.338 1.00 94.81 73 HIS A CA 1
ATOM 560 C C . HIS A 1 73 ? 1.819 -5.598 -3.505 1.00 94.81 73 HIS A C 1
ATOM 562 O O . HIS A 1 73 ? 2.959 -5.232 -3.784 1.00 94.81 73 HIS A O 1
ATOM 568 N N . TYR A 1 74 ? 1.501 -6.886 -3.362 1.00 93.88 74 TYR A N 1
ATOM 569 C CA . TYR A 1 74 ? 2.459 -7.960 -3.590 1.00 93.88 74 TYR A CA 1
ATOM 570 C C . TYR A 1 74 ? 2.984 -7.964 -5.031 1.00 93.88 74 TYR A C 1
ATOM 572 O O . TYR A 1 74 ? 4.194 -8.032 -5.232 1.00 93.88 74 TYR A O 1
ATOM 580 N N . HIS A 1 75 ? 2.095 -7.871 -6.022 1.00 92.81 75 HIS A N 1
ATOM 581 C CA . HIS A 1 75 ? 2.470 -7.895 -7.433 1.00 92.81 75 HIS A CA 1
ATOM 582 C C . HIS A 1 75 ? 3.294 -6.674 -7.845 1.00 92.81 75 HIS A C 1
ATOM 584 O O . HIS A 1 75 ? 4.280 -6.854 -8.556 1.00 92.81 75 HIS A O 1
ATOM 590 N N . ASP A 1 76 ? 2.944 -5.485 -7.347 1.00 93.44 76 ASP A N 1
ATOM 591 C CA . ASP A 1 76 ? 3.722 -4.258 -7.554 1.00 93.44 76 ASP A CA 1
ATOM 592 C C . ASP A 1 76 ? 5.150 -4.440 -7.020 1.00 93.44 76 ASP A C 1
ATOM 594 O O . ASP A 1 76 ? 6.132 -4.370 -7.746 1.00 93.44 76 ASP A O 1
ATOM 598 N N . CYS A 1 77 ? 5.284 -4.842 -5.756 1.00 95.00 77 CYS A N 1
ATOM 599 C CA . CYS A 1 77 ? 6.595 -5.003 -5.138 1.00 95.00 77 CYS A CA 1
ATOM 600 C C . CYS A 1 77 ? 7.434 -6.157 -5.710 1.00 95.00 77 CYS A C 1
ATOM 602 O O . CYS A 1 77 ? 8.663 -6.128 -5.601 1.00 95.00 77 CYS A O 1
ATOM 604 N N . PHE A 1 78 ? 6.804 -7.194 -6.268 1.00 89.75 78 PHE A N 1
ATOM 605 C CA . PHE A 1 78 ? 7.516 -8.355 -6.800 1.00 89.75 78 PHE A CA 1
ATOM 606 C C . PHE A 1 78 ? 8.243 -8.034 -8.110 1.00 89.75 78 PHE A C 1
ATOM 608 O O . PHE A 1 78 ? 9.332 -8.557 -8.361 1.00 89.75 78 PHE A O 1
ATOM 615 N N . VAL A 1 79 ? 7.663 -7.163 -8.939 1.00 80.06 79 VAL A N 1
ATOM 616 C CA . VAL A 1 79 ? 8.207 -6.805 -10.247 1.00 80.06 79 VAL A CA 1
ATOM 617 C C . VAL A 1 79 ? 8.853 -5.433 -10.152 1.00 80.06 79 VAL A C 1
ATOM 619 O O . VAL A 1 79 ? 8.182 -4.420 -10.088 1.00 80.06 79 VAL A O 1
ATOM 622 N N . ARG A 1 80 ? 10.187 -5.382 -10.181 1.00 84.12 80 ARG A N 1
ATOM 623 C CA . ARG A 1 80 ? 10.978 -4.135 -10.286 1.00 84.12 80 ARG A CA 1
ATOM 624 C C . ARG A 1 80 ? 10.844 -3.127 -9.124 1.00 84.12 80 ARG A C 1
ATOM 626 O O . ARG A 1 80 ? 11.718 -2.269 -9.027 1.00 84.12 80 ARG A O 1
ATOM 633 N N . GLY A 1 81 ? 9.901 -3.292 -8.193 1.00 90.38 81 GLY A N 1
ATOM 634 C CA . GLY A 1 81 ? 9.843 -2.590 -6.907 1.00 90.38 81 GLY A CA 1
ATOM 635 C C . GLY A 1 81 ? 8.472 -1.983 -6.597 1.00 90.38 81 GLY A C 1
ATOM 636 O O . GLY A 1 81 ? 7.599 -1.935 -7.442 1.00 90.38 81 GLY A O 1
ATOM 637 N N . CYS A 1 82 ? 8.286 -1.503 -5.365 1.00 93.75 82 CYS A N 1
ATOM 638 C CA . CYS A 1 82 ? 7.022 -0.911 -4.909 1.00 93.75 82 CYS A CA 1
ATOM 639 C C . CYS A 1 82 ? 6.887 0.555 -5.371 1.00 93.75 82 CYS A C 1
ATOM 641 O O . CYS A 1 82 ? 7.084 1.476 -4.569 1.00 93.75 82 CYS A O 1
ATOM 643 N N . ASP A 1 83 ? 6.640 0.782 -6.658 1.00 93.50 83 ASP A N 1
ATOM 644 C CA . ASP A 1 83 ? 6.546 2.119 -7.259 1.00 93.50 83 ASP A CA 1
ATOM 645 C C . ASP A 1 83 ? 5.151 2.468 -7.809 1.00 93.50 83 ASP A C 1
ATOM 647 O O . ASP A 1 83 ? 4.935 3.596 -8.258 1.00 93.50 83 ASP A O 1
ATOM 651 N N . GLY A 1 84 ? 4.187 1.547 -7.719 1.00 92.44 84 GLY A N 1
ATOM 652 C CA . GLY A 1 84 ? 2.830 1.717 -8.231 1.00 92.44 84 GLY A CA 1
ATOM 653 C C . GLY A 1 84 ? 2.717 1.578 -9.749 1.00 92.44 84 GLY A C 1
ATOM 654 O O . GLY A 1 84 ? 1.670 1.920 -10.305 1.00 92.44 84 GLY A O 1
ATOM 655 N N . SER A 1 85 ? 3.761 1.111 -10.437 1.00 91.56 85 SER A N 1
ATOM 656 C CA . SER A 1 85 ? 3.770 0.987 -11.898 1.00 91.56 85 SER A CA 1
ATOM 657 C C . SER A 1 85 ? 2.737 -0.011 -12.428 1.00 91.56 85 SER A C 1
ATOM 659 O O . SER A 1 85 ? 2.243 0.175 -13.545 1.00 91.56 85 SER A O 1
ATOM 661 N N . ILE A 1 86 ? 2.304 -0.979 -11.612 1.00 91.69 86 ILE A N 1
ATOM 662 C CA . ILE A 1 86 ? 1.237 -1.923 -11.977 1.00 91.69 86 ILE A CA 1
ATOM 663 C C . ILE A 1 86 ? -0.114 -1.239 -12.247 1.00 91.69 86 ILE A C 1
ATOM 665 O O . ILE A 1 86 ? -0.975 -1.793 -12.931 1.00 91.69 86 ILE A O 1
ATOM 669 N N . LEU A 1 87 ? -0.315 -0.027 -11.718 1.00 92.44 87 LEU A N 1
ATOM 670 C CA . LEU A 1 87 ? -1.547 0.750 -11.881 1.00 92.44 87 LEU A CA 1
ATOM 671 C C . LEU A 1 87 ? -1.617 1.509 -13.211 1.00 92.44 87 LEU A C 1
ATOM 673 O O . LEU A 1 87 ? -2.657 2.091 -13.522 1.00 92.44 87 LEU A O 1
ATOM 677 N N . LEU A 1 88 ? -0.525 1.540 -13.977 1.00 91.44 88 LEU A N 1
ATOM 678 C CA . LEU A 1 88 ? -0.466 2.252 -15.247 1.00 91.44 88 LEU A CA 1
ATOM 679 C C . LEU A 1 88 ? -1.219 1.495 -16.347 1.00 91.44 88 LEU A C 1
ATOM 681 O O . LEU A 1 88 ? -1.322 0.269 -16.340 1.00 91.44 88 LEU A O 1
ATOM 685 N N . GLU A 1 89 ? -1.729 2.248 -17.317 1.00 91.50 89 GLU A N 1
ATOM 686 C CA . GLU A 1 89 ? -2.326 1.710 -18.541 1.00 91.50 89 GLU A CA 1
ATOM 687 C C . GLU A 1 89 ? -1.327 1.757 -19.695 1.00 91.50 89 GLU A C 1
ATOM 689 O O . GLU A 1 89 ? -0.341 2.505 -19.657 1.00 91.50 89 GLU A O 1
ATOM 694 N N . SER A 1 90 ? -1.555 0.928 -20.716 1.00 90.75 90 SER A N 1
ATOM 695 C CA . SER A 1 90 ? -0.712 0.927 -21.906 1.00 90.75 90 SER A CA 1
ATOM 696 C C . SER A 1 90 ? -0.733 2.299 -22.580 1.00 90.75 90 SER A C 1
ATOM 698 O O . SER A 1 90 ? -1.715 3.043 -22.559 1.00 90.75 90 SER A O 1
ATOM 700 N N . SER A 1 91 ? 0.399 2.670 -23.167 1.00 88.81 91 SER A N 1
ATOM 701 C CA . SER A 1 91 ? 0.543 3.943 -23.867 1.00 88.81 91 SER A CA 1
ATOM 702 C C . SER A 1 91 ? 1.313 3.750 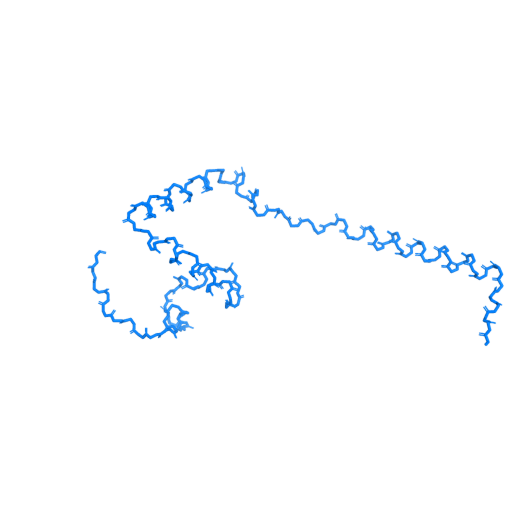-25.163 1.00 88.81 91 SER A C 1
ATOM 704 O O . SER A 1 91 ? 1.850 2.676 -25.436 1.00 88.81 91 SER A O 1
ATOM 706 N N . TYR A 1 92 ? 1.441 4.820 -25.950 1.00 88.50 92 TYR A N 1
ATOM 707 C CA . TYR A 1 92 ? 2.292 4.810 -27.142 1.00 88.50 92 TYR A CA 1
ATOM 708 C C . TYR A 1 92 ? 3.741 4.376 -26.839 1.00 88.50 92 TYR A C 1
ATOM 710 O O . TYR A 1 92 ? 4.421 3.829 -27.702 1.00 88.50 92 TYR A O 1
ATOM 718 N N . TYR A 1 93 ? 4.211 4.593 -25.607 1.00 85.81 93 TYR A N 1
ATOM 719 C CA . TYR A 1 93 ? 5.573 4.267 -25.187 1.00 85.81 93 TYR A CA 1
ATOM 720 C C . TYR A 1 93 ? 5.768 2.801 -24.773 1.00 85.81 93 TYR A C 1
ATOM 722 O O . TYR A 1 93 ? 6.905 2.398 -24.535 1.00 85.81 93 TYR A O 1
ATOM 730 N N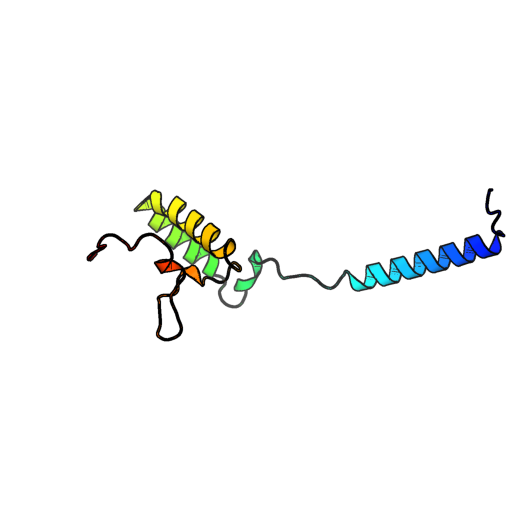 . GLY A 1 94 ? 4.701 1.997 -24.702 1.00 85.94 94 GLY A N 1
ATOM 731 C CA . GLY A 1 94 ? 4.800 0.565 -24.429 1.00 85.94 94 GLY A CA 1
ATOM 732 C C . GLY A 1 94 ? 3.604 -0.026 -23.675 1.00 85.94 94 GLY A C 1
ATOM 733 O O . GLY A 1 94 ? 2.735 0.712 -23.197 1.00 85.94 94 GLY A O 1
ATOM 734 N N . PRO A 1 95 ? 3.563 -1.368 -23.567 1.00 87.88 95 PRO A N 1
ATOM 735 C CA . PRO A 1 95 ? 2.521 -2.083 -22.839 1.00 87.88 95 PRO A CA 1
ATOM 736 C C . PRO A 1 95 ? 2.673 -1.900 -21.325 1.00 87.88 95 PRO A C 1
ATOM 738 O O . PRO A 1 95 ? 3.788 -1.788 -20.811 1.00 87.88 95 PRO A O 1
ATOM 741 N N . ALA A 1 96 ? 1.547 -1.910 -20.615 1.00 88.81 96 ALA A N 1
ATOM 742 C CA . ALA A 1 96 ? 1.528 -1.854 -19.160 1.00 88.81 96 ALA A CA 1
ATOM 743 C C . ALA A 1 96 ? 1.557 -3.246 -18.525 1.00 88.81 96 ALA A C 1
ATOM 745 O O . ALA A 1 96 ? 1.075 -4.225 -19.094 1.00 88.81 96 ALA A O 1
ATOM 746 N N . GLU A 1 97 ? 2.060 -3.317 -17.293 1.00 86.12 97 GLU A N 1
ATOM 747 C CA . GLU A 1 97 ? 2.093 -4.555 -16.504 1.00 86.12 97 GLU A CA 1
ATOM 748 C C . GLU A 1 97 ? 0.688 -5.113 -16.248 1.00 86.12 97 GLU A C 1
ATOM 750 O O . GLU A 1 97 ? 0.502 -6.330 -16.250 1.00 86.12 97 GLU A O 1
ATOM 755 N N . LYS A 1 98 ? -0.311 -4.229 -16.131 1.00 86.50 98 LYS A N 1
ATOM 756 C CA . LYS A 1 98 ? -1.741 -4.554 -16.027 1.00 86.50 98 LYS A CA 1
ATOM 757 C C . LYS A 1 98 ? -2.221 -5.525 -17.114 1.00 86.50 98 LYS A C 1
ATOM 759 O O . LYS A 1 98 ? -3.0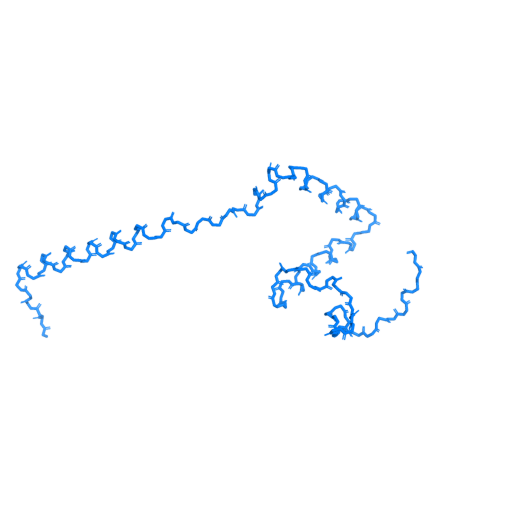84 -6.355 -16.854 1.00 86.50 98 LYS A O 1
ATOM 764 N N . GLU A 1 99 ? -1.651 -5.444 -18.315 1.00 84.81 99 GLU A N 1
ATOM 765 C CA . GLU A 1 99 ? -2.055 -6.235 -19.486 1.00 84.81 99 GLU A CA 1
ATOM 766 C C . GLU A 1 99 ? -1.204 -7.501 -19.686 1.00 84.81 99 GLU A C 1
ATOM 768 O O . GLU A 1 99 ? -1.418 -8.248 -20.635 1.00 84.81 99 GLU A O 1
ATOM 773 N N . SER A 1 100 ? -0.240 -7.771 -18.798 1.00 79.31 100 SER A N 1
ATOM 774 C CA . SER A 1 100 ? 0.637 -8.950 -18.897 1.00 79.31 100 SER A CA 1
ATOM 775 C C . SER A 1 100 ? -0.056 -10.282 -18.560 1.00 79.31 100 SER A C 1
ATOM 777 O O . SER A 1 100 ? 0.519 -11.351 -18.778 1.00 79.31 100 SER A O 1
ATOM 779 N N . GLY A 1 101 ? -1.283 -10.223 -18.030 1.00 72.75 101 GLY A N 1
ATOM 780 C CA . GLY A 1 101 ? -2.132 -11.376 -17.734 1.00 72.75 101 GLY A CA 1
ATOM 781 C C . GLY A 1 101 ? -2.951 -11.867 -18.933 1.00 72.75 101 GLY A C 1
ATOM 782 O O . GLY A 1 101 ? -2.765 -11.451 -20.074 1.00 72.75 101 GLY A O 1
ATOM 783 N N . VAL A 1 102 ? 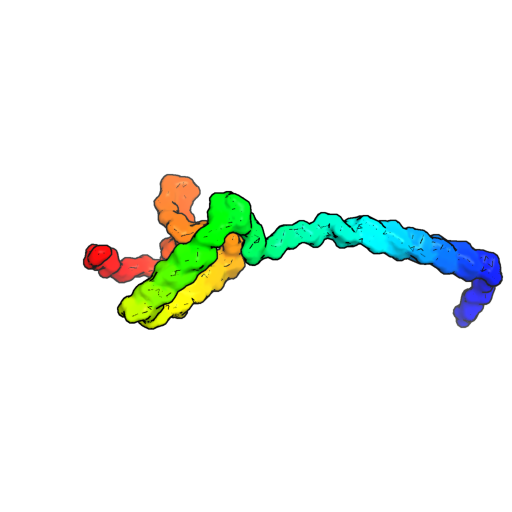-3.889 -12.780 -18.675 1.00 66.62 102 VAL A N 1
ATOM 784 C CA . VAL A 1 102 ? -4.878 -13.193 -19.683 1.00 66.62 102 VAL A CA 1
ATOM 785 C C . VAL A 1 102 ? -5.689 -11.956 -20.094 1.00 66.62 102 VAL A C 1
ATOM 787 O O . VAL A 1 102 ? -6.126 -11.240 -19.191 1.00 66.62 102 VAL A O 1
ATOM 790 N N . PRO A 1 103 ? -5.896 -11.688 -21.403 1.00 58.91 103 PRO A N 1
ATOM 791 C CA . PRO A 1 103 ? -6.724 -10.571 -21.841 1.00 58.91 103 PRO A CA 1
ATOM 792 C C . PRO A 1 103 ? -8.078 -10.666 -21.148 1.00 58.91 103 PRO A C 1
ATOM 794 O O . PRO A 1 103 ? -8.753 -11.697 -21.232 1.00 58.91 103 PRO A O 1
ATOM 797 N N . ASP A 1 104 ? -8.401 -9.616 -20.392 1.00 59.66 104 ASP A N 1
ATOM 798 C CA . ASP A 1 104 ? -9.554 -9.605 -19.507 1.00 59.66 104 ASP A CA 1
ATOM 799 C C . ASP A 1 104 ? -10.798 -9.949 -20.334 1.00 59.66 104 ASP A C 1
ATOM 801 O O . ASP A 1 104 ? -11.033 -9.422 -21.427 1.00 59.66 104 ASP A O 1
ATOM 805 N N . SER A 1 105 ? -11.584 -10.887 -19.815 1.00 46.41 105 SER A N 1
ATOM 806 C CA . SER A 1 105 ? -12.952 -11.085 -20.293 1.00 46.41 105 SER A CA 1
ATOM 807 C C . SER A 1 105 ? -13.689 -9.751 -20.136 1.00 46.41 105 SER A C 1
ATOM 809 O O . SER A 1 105 ? -13.353 -9.010 -19.211 1.00 46.41 105 SER A O 1
ATOM 811 N N . PRO A 1 106 ? -14.659 -9.407 -21.000 1.00 50.00 106 PRO A N 1
ATOM 812 C CA . PRO A 1 106 ? -15.211 -8.059 -21.049 1.00 50.00 106 PRO A CA 1
ATOM 813 C C . PRO A 1 106 ? -15.780 -7.657 -19.686 1.00 50.00 106 PRO A C 1
ATOM 815 O O . PRO A 1 106 ? -16.871 -8.074 -19.308 1.00 50.00 106 PRO A O 1
ATOM 818 N N . LYS A 1 107 ? -15.043 -6.825 -18.946 1.00 47.09 107 LYS A N 1
ATOM 819 C CA . LYS A 1 107 ? -15.591 -6.036 -17.845 1.00 47.09 107 LYS A CA 1
ATOM 820 C C . LYS A 1 107 ? -16.136 -4.754 -18.446 1.00 47.09 107 LYS A C 1
ATOM 822 O O . LYS A 1 107 ? -15.541 -3.683 -18.387 1.00 47.09 107 LYS A O 1
ATOM 827 N N . GLU A 1 108 ? -17.264 -4.939 -19.116 1.00 47.12 108 GLU A N 1
ATOM 828 C CA . GLU A 1 108 ? -18.202 -3.884 -19.441 1.00 47.12 108 GLU A CA 1
ATOM 829 C C . GLU A 1 108 ? -18.764 -3.305 -18.129 1.00 47.12 108 GLU A C 1
ATOM 831 O O . GLU A 1 108 ? -19.235 -4.049 -17.274 1.00 47.12 108 GLU A O 1
ATOM 836 N N . ILE A 1 109 ? -18.659 -1.979 -18.000 1.00 40.59 109 ILE A N 1
ATOM 837 C CA . ILE A 1 109 ? -19.596 -1.052 -17.344 1.00 40.59 109 ILE A CA 1
ATOM 838 C C . ILE A 1 109 ? -20.111 -1.456 -15.948 1.00 40.59 109 ILE A C 1
ATOM 840 O O . ILE A 1 109 ? -21.065 -2.219 -15.804 1.00 40.59 109 ILE A O 1
ATOM 844 N N . ALA A 1 110 ? -19.588 -0.765 -14.934 1.00 34.78 110 ALA A N 1
ATOM 845 C CA . ALA A 1 110 ? -20.363 -0.258 -13.800 1.00 34.78 110 ALA A CA 1
ATOM 846 C C . ALA A 1 110 ? -19.753 1.068 -13.329 1.00 34.78 110 ALA A C 1
ATOM 848 O O . ALA A 1 110 ? -18.511 1.112 -13.176 1.00 34.78 110 ALA A O 1
#

Sequence (110 aa):
MALSLPRGTVRTVSFASLLFLALIAGVHGRYRHPPMVSFYTRECPEARGIVQSIVKSAIERDIDSAAALWNLHYHDCFVRGCDGSILLESSYYGPAEKESGVPDSPKEIA

Organism: NCBI:txid41844

Secondary structure (DSSP, 8-state):
------HHHHHHHHHHHHHHHHHHHHHGGG--PPPGGGGGGTT-TTHHHHHHHHHHHHHHH-THHHHHHHHHHHHHHHTT-SSSGGGPPPBTTB--GGGSSSPPP-----